Protein AF-A0AAD8M6X1-F1 (afdb_monomer)

Radius of gyration: 19.21 Å; Cα contacts (8 Å, |Δi|>4): 67; chains: 1; bounding box: 65×24×40 Å

pLDDT: mean 76.53, std 17.37, range [31.72, 93.31]

Mean predicted aligned error: 15.76 Å

Sequence (105 aa):
MLPSNPTKHPIGKSSDPENLNSLKHADELMEKGGLASKDRDYAEASDCYSRALEIRDSVVLSGGPGWQVETSRMDSLTASKTAANNDIPGPNSDVQTLVSKFQDA

Secondary structure (DSSP, 8-state):
----------------HHHHHHHHHHHHHHHHHHHHHHTT-HHHHHHHHHHHHHHHHHHHHTTPPP-------PPPS---HHHHHHHS--TT--HHHHHHHHH--

Foldseek 3Di:
DDPPDPPPPPLPAPPDVVLVVLLVQLVVLCVQLVVCVVVVVNVSNVVSNVSSVVSLVVSVVVRHDDDDDDPPDDDDPDDDPPCVVPLDDDPPDDPVRVVVSVVVD

Structure (mmCIF, N/CA/C/O backbone):
data_AF-A0AAD8M6X1-F1
#
_entry.id   AF-A0AAD8M6X1-F1
#
loop_
_atom_site.group_PDB
_atom_site.id
_atom_site.type_symbol
_atom_site.label_atom_id
_atom_site.label_alt_id
_atom_site.label_comp_id
_atom_site.label_asym_id
_atom_site.label_entity_id
_atom_site.label_seq_id
_atom_site.pdbx_PDB_ins_code
_atom_site.Cartn_x
_atom_site.Cartn_y
_atom_site.Cartn_z
_atom_site.occupancy
_atom_site.B_iso_or_equiv
_atom_site.auth_seq_id
_atom_site.auth_comp_id
_atom_site.auth_asym_id
_atom_site.auth_atom_id
_atom_site.pdbx_PDB_model_num
ATOM 1 N N . MET A 1 1 ? -51.802 2.776 -17.998 1.00 35.31 1 MET A N 1
ATOM 2 C CA . MET A 1 1 ? -50.338 2.944 -17.902 1.00 35.31 1 MET A CA 1
ATOM 3 C C . MET A 1 1 ? -49.970 3.152 -16.443 1.00 35.31 1 MET A C 1
ATOM 5 O O . MET A 1 1 ? -50.390 4.150 -15.876 1.00 35.31 1 MET A O 1
ATOM 9 N N . LEU A 1 2 ? -49.261 2.207 -15.828 1.00 36.06 2 LEU A N 1
ATOM 10 C CA . LEU A 1 2 ? -48.684 2.380 -14.492 1.00 36.06 2 LEU A CA 1
ATOM 11 C C . LEU A 1 2 ? -47.240 2.876 -14.664 1.00 36.06 2 LEU A C 1
ATOM 13 O O . LEU A 1 2 ? -46.533 2.313 -15.501 1.00 36.06 2 LEU A O 1
ATOM 17 N N . PRO A 1 3 ? -46.796 3.919 -13.944 1.00 35.19 3 PRO A N 1
ATOM 18 C CA . PRO A 1 3 ? -45.405 4.343 -13.987 1.00 35.19 3 PRO A CA 1
ATOM 19 C C . PRO A 1 3 ? -44.525 3.263 -13.348 1.00 35.19 3 PRO A C 1
ATOM 21 O O . PRO A 1 3 ? -44.751 2.861 -12.206 1.00 35.19 3 PRO A O 1
ATOM 24 N N . SER A 1 4 ? -43.532 2.791 -14.104 1.00 35.66 4 SER A N 1
ATOM 25 C CA . SER A 1 4 ? -42.481 1.890 -13.636 1.00 35.66 4 SER A CA 1
ATOM 26 C C . SER A 1 4 ? -41.705 2.566 -12.508 1.00 35.66 4 SER A C 1
ATOM 28 O O . SER A 1 4 ? -40.826 3.389 -12.743 1.00 35.66 4 SER A O 1
ATOM 30 N N . ASN A 1 5 ? -42.077 2.249 -11.272 1.00 31.72 5 ASN A N 1
ATOM 31 C CA . ASN A 1 5 ? -41.337 2.609 -10.076 1.00 31.72 5 ASN A CA 1
ATOM 32 C C . ASN A 1 5 ? -40.040 1.783 -10.076 1.00 31.72 5 ASN A C 1
ATOM 34 O O . ASN A 1 5 ? -40.140 0.553 -10.018 1.00 31.72 5 ASN A O 1
ATOM 38 N N . PRO A 1 6 ? -38.839 2.382 -10.172 1.00 39.69 6 PRO A N 1
ATOM 39 C CA . PRO A 1 6 ? -37.626 1.627 -9.930 1.00 39.69 6 PRO A CA 1
ATOM 40 C C . PRO A 1 6 ? -37.668 1.243 -8.456 1.00 39.69 6 PRO A C 1
ATOM 42 O O . PRO A 1 6 ? -37.509 2.086 -7.575 1.00 39.69 6 PRO A O 1
ATOM 45 N N . THR A 1 7 ? -37.959 -0.028 -8.188 1.00 36.53 7 THR A N 1
ATOM 46 C CA . THR A 1 7 ? -37.800 -0.647 -6.877 1.00 36.53 7 THR A CA 1
ATOM 47 C C . THR A 1 7 ? -36.449 -0.222 -6.325 1.00 36.53 7 THR A C 1
ATOM 49 O O . THR A 1 7 ? -35.418 -0.751 -6.745 1.00 36.53 7 THR A O 1
ATOM 52 N N . LYS A 1 8 ? -36.457 0.746 -5.396 1.00 42.78 8 LYS A N 1
ATOM 53 C CA . LYS A 1 8 ? -35.372 0.960 -4.446 1.00 42.78 8 LYS A CA 1
ATOM 54 C C . LYS A 1 8 ? -35.183 -0.389 -3.775 1.00 42.78 8 LYS A C 1
ATOM 56 O O . LYS A 1 8 ? -35.932 -0.731 -2.863 1.00 42.78 8 LYS A O 1
ATOM 61 N N . HIS A 1 9 ? -34.227 -1.168 -4.270 1.00 38.22 9 HIS A N 1
ATOM 62 C CA . HIS A 1 9 ? -33.654 -2.224 -3.467 1.00 38.22 9 HIS A CA 1
ATOM 63 C C . HIS A 1 9 ? -33.123 -1.507 -2.229 1.00 38.22 9 HIS A C 1
ATOM 65 O O . HIS A 1 9 ? -32.353 -0.552 -2.380 1.00 38.22 9 HIS A O 1
ATOM 71 N N . PRO A 1 10 ? -33.607 -1.834 -1.022 1.00 41.41 10 PRO A N 1
ATOM 72 C CA . PRO A 1 10 ? -32.974 -1.327 0.174 1.00 41.41 10 PRO A CA 1
ATOM 73 C C . PRO A 1 10 ? -31.544 -1.863 0.138 1.00 41.41 10 PRO A C 1
ATOM 75 O O . PRO A 1 10 ? -31.317 -3.045 0.374 1.00 41.41 10 PRO A O 1
ATOM 78 N N . ILE A 1 11 ? -30.595 -1.002 -0.237 1.00 49.59 11 ILE A N 1
ATOM 79 C CA . ILE A 1 11 ? -29.161 -1.259 -0.132 1.00 49.59 11 ILE A CA 1
ATOM 80 C C . ILE A 1 11 ? -28.882 -1.247 1.370 1.00 49.59 11 ILE A C 1
ATOM 82 O O . ILE A 1 11 ? -28.548 -0.221 1.966 1.00 49.59 11 ILE A O 1
ATOM 86 N N . GLY A 1 12 ? -29.194 -2.367 2.019 1.00 40.97 12 GLY A N 1
ATOM 87 C CA . GLY A 1 12 ? -28.814 -2.617 3.394 1.00 40.97 12 GLY A CA 1
ATOM 88 C C . GLY A 1 12 ? -27.302 -2.678 3.413 1.00 40.97 12 GLY A C 1
ATOM 89 O O . GLY A 1 12 ? -26.735 -3.420 2.630 1.00 40.97 12 GLY A O 1
ATOM 90 N N . LYS A 1 13 ? -26.655 -1.883 4.265 1.00 44.72 13 LYS A N 1
ATOM 91 C CA . LYS A 1 13 ? -25.214 -1.988 4.491 1.00 44.72 13 LYS A CA 1
ATOM 92 C C . LYS A 1 13 ? -24.944 -3.358 5.112 1.00 44.72 13 LYS A C 1
ATOM 94 O O . LYS A 1 13 ? -25.024 -3.497 6.328 1.00 44.72 13 LYS A O 1
ATOM 99 N N . SER A 1 14 ? -24.678 -4.365 4.290 1.00 48.50 14 SER A N 1
ATOM 100 C CA . SER A 1 14 ? -24.134 -5.635 4.759 1.00 48.50 14 SER A CA 1
ATOM 101 C C . SER A 1 14 ? -22.648 -5.388 5.028 1.00 48.50 14 SER A C 1
ATOM 103 O O . SER A 1 14 ? -21.792 -5.412 4.147 1.00 48.50 14 SER A O 1
ATOM 105 N N . SER A 1 15 ? -22.351 -5.018 6.273 1.00 51.97 15 SER A N 1
ATOM 106 C CA . SER A 1 15 ? -21.001 -4.937 6.834 1.00 51.97 15 SER A CA 1
ATOM 107 C C . SER A 1 15 ? -20.528 -6.326 7.272 1.00 51.97 15 SER A C 1
ATOM 109 O O . SER A 1 15 ? -20.067 -6.500 8.401 1.00 51.97 15 SER A O 1
ATOM 111 N N . ASP A 1 16 ? -20.712 -7.326 6.409 1.00 57.50 16 ASP A N 1
ATOM 112 C CA . ASP A 1 16 ? -20.341 -8.704 6.706 1.00 57.50 16 ASP A CA 1
ATOM 113 C C . ASP A 1 16 ? -18.820 -8.877 6.530 1.00 57.50 16 ASP A C 1
ATOM 115 O O . ASP A 1 16 ? -18.266 -8.475 5.501 1.00 57.50 16 ASP A O 1
ATOM 119 N N . PRO A 1 17 ? -18.110 -9.456 7.516 1.00 58.12 17 PRO A N 1
ATOM 120 C CA . PRO A 1 17 ? -16.646 -9.539 7.514 1.00 58.12 17 PRO A CA 1
ATOM 121 C C . PRO A 1 17 ? -16.067 -10.309 6.312 1.00 58.12 17 PRO A C 1
ATOM 123 O O . PRO A 1 17 ? -14.963 -10.004 5.864 1.00 58.12 17 PRO A O 1
ATOM 126 N N . GLU A 1 18 ? -16.828 -11.241 5.736 1.00 61.19 18 GLU A N 1
ATOM 127 C CA . GLU A 1 18 ? -16.460 -11.978 4.515 1.00 61.19 18 GLU A CA 1
ATOM 128 C C . GLU A 1 18 ? -16.405 -11.074 3.270 1.00 61.19 18 GLU A C 1
ATOM 130 O O . GLU A 1 18 ? -15.533 -11.212 2.407 1.00 61.19 18 GLU A O 1
ATOM 135 N N . ASN A 1 19 ? -17.301 -10.086 3.203 1.00 63.34 19 ASN A N 1
ATOM 136 C CA . ASN A 1 19 ? -17.379 -9.136 2.097 1.00 63.34 19 ASN A CA 1
ATOM 137 C C . ASN A 1 19 ? -16.173 -8.176 2.110 1.00 63.34 19 ASN A C 1
ATOM 139 O O . ASN A 1 19 ? -15.610 -7.829 1.073 1.00 63.34 19 ASN A O 1
ATOM 143 N N . LEU A 1 20 ? -15.708 -7.815 3.313 1.00 66.56 20 LEU A N 1
ATOM 144 C CA . LEU A 1 20 ? -14.513 -6.992 3.511 1.00 66.56 20 LEU A CA 1
ATOM 145 C C . LEU A 1 20 ? -13.225 -7.720 3.097 1.00 66.56 20 LEU A C 1
ATOM 147 O O . LEU A 1 20 ? -12.333 -7.107 2.514 1.00 66.56 20 LEU A O 1
ATOM 151 N N . ASN A 1 21 ? -13.126 -9.021 3.377 1.00 76.44 21 ASN A N 1
ATOM 152 C CA . ASN A 1 21 ? -11.999 -9.840 2.923 1.00 76.44 21 ASN A CA 1
ATOM 153 C C . ASN A 1 21 ? -11.979 -9.973 1.395 1.00 76.44 21 ASN A C 1
ATOM 155 O O . ASN A 1 21 ? -10.915 -9.895 0.785 1.00 76.44 21 ASN A O 1
ATOM 159 N N . SER A 1 22 ? -13.153 -10.092 0.774 1.00 79.62 22 SER A N 1
ATOM 160 C CA . SER A 1 22 ? -13.281 -10.144 -0.686 1.00 79.62 22 SER A CA 1
ATOM 161 C C . SER A 1 22 ? -12.828 -8.831 -1.337 1.00 79.62 22 SER A C 1
ATOM 163 O O . SER A 1 22 ? -12.031 -8.843 -2.269 1.00 79.62 22 SER A O 1
ATOM 165 N N . LEU A 1 23 ? -13.230 -7.680 -0.791 1.00 77.31 23 LEU A N 1
ATOM 166 C CA . LEU A 1 23 ? -12.782 -6.369 -1.280 1.00 77.31 23 LEU A CA 1
ATOM 167 C C . LEU A 1 23 ? -11.268 -6.165 -1.175 1.00 77.31 23 LEU A C 1
ATOM 169 O O . LEU A 1 23 ? -10.668 -5.621 -2.098 1.00 77.31 23 LEU A O 1
ATOM 173 N N . LYS A 1 24 ? -10.642 -6.647 -0.095 1.00 80.00 24 LYS A N 1
ATOM 174 C CA . LYS A 1 24 ? -9.177 -6.632 0.029 1.00 80.00 24 LYS A CA 1
ATOM 175 C C . LYS A 1 24 ? -8.510 -7.442 -1.077 1.00 80.00 24 LYS A C 1
ATOM 177 O O . LYS A 1 24 ? -7.544 -6.974 -1.668 1.00 80.00 24 LYS A O 1
ATOM 182 N N . HIS A 1 25 ? -9.062 -8.606 -1.413 1.00 85.69 25 HIS A N 1
ATOM 183 C CA . HIS A 1 25 ? -8.532 -9.411 -2.508 1.00 85.69 25 HIS A CA 1
ATOM 184 C C . HIS A 1 25 ? -8.674 -8.717 -3.874 1.00 85.69 25 HIS A C 1
ATOM 186 O O . HIS A 1 25 ? -7.789 -8.807 -4.722 1.00 85.69 25 HIS A O 1
ATOM 192 N N . ALA A 1 26 ? -9.756 -7.961 -4.083 1.00 83.06 26 ALA A N 1
ATOM 193 C CA . ALA A 1 26 ? -9.900 -7.128 -5.272 1.00 83.06 26 ALA A CA 1
ATOM 194 C C . ALA A 1 26 ? -8.832 -6.024 -5.348 1.00 83.06 26 ALA A C 1
ATOM 196 O O . ALA A 1 26 ? -8.282 -5.780 -6.419 1.00 83.06 26 ALA A O 1
ATOM 197 N N . ASP A 1 27 ? -8.516 -5.370 -4.229 1.00 87.94 27 ASP A N 1
ATOM 198 C CA . ASP A 1 27 ? -7.476 -4.335 -4.175 1.00 87.94 27 ASP A CA 1
ATOM 199 C C . ASP A 1 27 ? -6.085 -4.910 -4.497 1.00 87.94 27 ASP A C 1
ATOM 201 O O . ASP A 1 27 ? -5.346 -4.325 -5.291 1.00 87.94 27 ASP A O 1
ATOM 205 N N . GLU A 1 28 ? -5.770 -6.096 -3.967 1.00 88.25 28 GLU A N 1
ATOM 206 C CA . GLU A 1 28 ? -4.536 -6.841 -4.266 1.00 88.25 28 GLU A CA 1
ATOM 207 C C . GLU A 1 28 ? -4.406 -7.168 -5.761 1.00 88.25 28 GLU A C 1
ATOM 209 O O . GLU A 1 28 ? -3.330 -7.057 -6.353 1.00 88.25 28 GLU A O 1
ATOM 214 N N . LEU A 1 29 ? -5.512 -7.546 -6.401 1.00 89.19 29 LEU A N 1
ATOM 215 C CA . LEU A 1 29 ? -5.542 -7.849 -7.828 1.00 89.19 29 LEU A CA 1
ATOM 216 C C . LEU A 1 29 ? -5.393 -6.587 -8.690 1.00 89.19 29 LEU A C 1
ATOM 218 O O . LEU A 1 29 ? -4.693 -6.624 -9.699 1.00 89.19 29 LEU A O 1
ATOM 222 N N . MET A 1 30 ? -5.952 -5.444 -8.281 1.00 88.50 30 MET A N 1
ATOM 223 C CA . MET A 1 30 ? -5.700 -4.171 -8.973 1.00 88.50 30 MET A CA 1
ATOM 224 C C . MET A 1 30 ? -4.218 -3.785 -8.914 1.00 88.50 30 MET A C 1
ATOM 226 O O . MET A 1 30 ? -3.658 -3.324 -9.908 1.00 88.50 30 MET A O 1
ATOM 230 N N . GLU A 1 31 ? -3.565 -3.986 -7.768 1.00 87.69 31 GLU A N 1
ATOM 231 C CA . GLU A 1 31 ? -2.136 -3.704 -7.621 1.00 87.69 31 GLU A CA 1
ATOM 232 C C . GLU A 1 31 ? -1.285 -4.650 -8.476 1.00 87.69 31 GLU A C 1
ATOM 234 O O . GLU A 1 31 ? -0.403 -4.201 -9.215 1.00 87.69 31 GLU A O 1
ATOM 239 N N . LYS A 1 32 ? -1.600 -5.951 -8.458 1.00 90.44 32 LYS A N 1
ATOM 240 C CA . LYS A 1 32 ? -0.929 -6.947 -9.300 1.00 90.44 32 LYS A CA 1
ATOM 241 C C . LYS A 1 32 ? -1.105 -6.645 -10.791 1.00 90.44 32 LYS A C 1
ATOM 243 O O . LYS A 1 32 ? -0.150 -6.772 -11.556 1.00 90.44 32 LYS A O 1
ATOM 248 N N . GLY A 1 33 ? -2.286 -6.173 -11.192 1.00 88.12 33 GLY A N 1
ATOM 249 C CA . GLY A 1 33 ? -2.547 -5.714 -12.553 1.00 88.12 33 GLY A CA 1
ATOM 250 C C . GLY A 1 33 ? -1.675 -4.523 -12.961 1.00 88.12 33 GLY A C 1
ATOM 251 O O . GLY A 1 33 ? -1.164 -4.485 -14.080 1.00 88.12 33 GLY A O 1
ATOM 252 N N . GLY A 1 34 ? -1.435 -3.582 -12.040 1.00 88.94 34 GLY A N 1
ATOM 253 C CA . GLY A 1 34 ? -0.530 -2.441 -12.241 1.00 88.94 34 GLY A CA 1
ATOM 254 C C . GLY A 1 34 ? 0.915 -2.866 -12.455 1.00 88.94 34 GLY A C 1
ATOM 255 O O . GLY A 1 34 ? 1.578 -2.397 -13.381 1.00 88.94 34 GLY A O 1
ATOM 256 N N . LEU A 1 35 ? 1.384 -3.814 -11.648 1.00 82.88 35 LEU A N 1
ATOM 257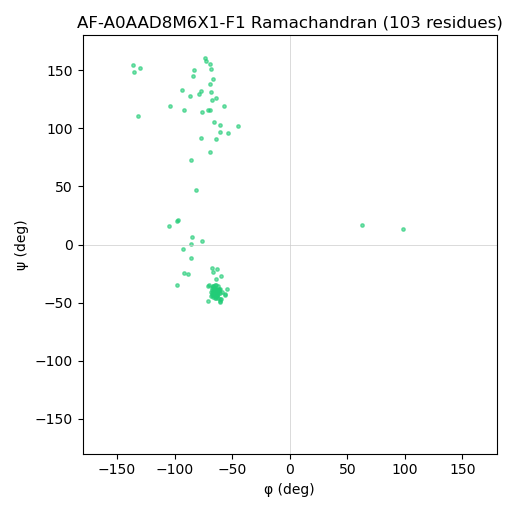 C CA . LEU A 1 35 ? 2.725 -4.382 -11.778 1.00 82.88 35 LEU A CA 1
ATOM 258 C C . LEU A 1 35 ? 2.900 -5.140 -13.100 1.00 82.88 35 LEU A C 1
ATOM 260 O O . LEU A 1 35 ? 3.857 -4.884 -13.825 1.00 82.88 35 LEU A O 1
ATOM 264 N N . ALA A 1 36 ? 1.942 -5.984 -13.477 1.00 88.94 36 ALA A N 1
ATOM 265 C CA . ALA A 1 36 ? 1.998 -6.699 -14.750 1.00 88.94 36 ALA A CA 1
ATOM 266 C C . ALA A 1 36 ? 1.976 -5.739 -15.960 1.00 88.94 36 ALA A C 1
ATOM 268 O O . ALA A 1 36 ? 2.703 -5.936 -16.934 1.00 88.94 36 ALA A O 1
ATOM 269 N N . SER A 1 37 ? 1.234 -4.627 -15.870 1.00 86.31 37 SER A N 1
ATOM 270 C CA . SER A 1 37 ? 1.227 -3.580 -16.902 1.00 86.31 37 SER A CA 1
ATOM 271 C C . SER A 1 37 ? 2.586 -2.877 -17.047 1.00 86.31 37 SER A C 1
ATOM 273 O O . SER A 1 37 ? 3.006 -2.590 -18.173 1.00 86.31 37 SER A O 1
ATOM 275 N N . LYS A 1 38 ? 3.302 -2.627 -15.935 1.00 88.25 38 LYS A N 1
ATOM 276 C CA . LYS A 1 38 ? 4.677 -2.078 -15.945 1.00 88.25 38 LYS A CA 1
ATOM 277 C C . LYS A 1 38 ? 5.666 -3.016 -16.619 1.00 88.25 38 LYS A C 1
ATOM 279 O O . LYS A 1 38 ? 6.484 -2.568 -17.423 1.00 88.25 38 LYS A O 1
ATOM 284 N N . ASP A 1 39 ? 5.555 -4.303 -16.314 1.00 89.38 39 ASP A N 1
ATOM 285 C CA . ASP A 1 39 ? 6.431 -5.350 -16.843 1.00 89.38 39 ASP A CA 1
ATOM 286 C C . ASP A 1 39 ? 6.093 -5.723 -18.296 1.00 89.38 39 ASP A C 1
ATOM 288 O O . ASP A 1 39 ? 6.746 -6.574 -18.901 1.00 89.38 39 ASP A O 1
ATOM 292 N N . ARG A 1 40 ? 5.115 -5.024 -18.896 1.00 89.31 40 ARG A N 1
ATOM 293 C CA . ARG A 1 40 ? 4.579 -5.245 -20.248 1.00 89.31 40 ARG A CA 1
ATOM 294 C C . ARG A 1 40 ? 3.929 -6.615 -20.425 1.00 89.31 40 ARG A C 1
ATOM 296 O O . ARG A 1 40 ? 3.675 -7.031 -21.557 1.00 89.31 40 ARG A O 1
ATOM 303 N N . ASP A 1 41 ? 3.611 -7.282 -19.322 1.00 90.50 41 ASP 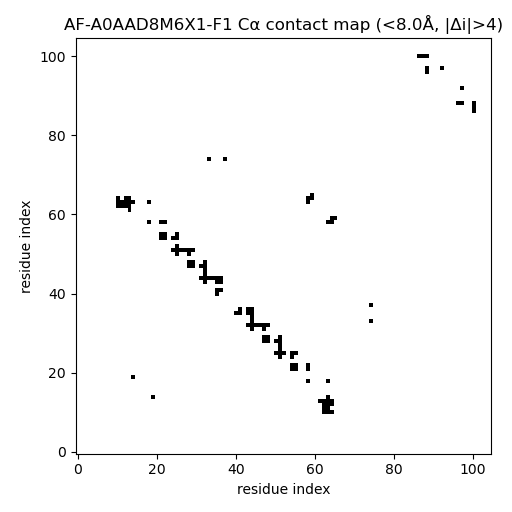A N 1
ATOM 304 C CA . ASP A 1 41 ? 2.782 -8.475 -19.304 1.00 90.50 41 ASP A CA 1
ATOM 305 C C . ASP A 1 41 ? 1.305 -8.068 -19.238 1.00 90.50 41 ASP A C 1
ATOM 307 O O . ASP A 1 41 ? 0.619 -8.140 -18.217 1.00 90.50 41 ASP A O 1
ATOM 311 N N . TYR A 1 42 ? 0.811 -7.563 -20.368 1.00 88.06 42 TYR A N 1
ATOM 312 C CA . TYR A 1 42 ? -0.551 -7.042 -20.461 1.00 88.06 42 TYR A CA 1
ATOM 313 C C . TYR A 1 42 ? -1.625 -8.132 -20.327 1.00 88.06 42 TYR A C 1
ATOM 315 O O . TYR A 1 42 ? -2.769 -7.816 -20.001 1.00 88.06 42 TYR A O 1
ATOM 323 N N . ALA A 1 43 ? -1.274 -9.402 -20.563 1.00 89.75 43 ALA A N 1
ATOM 324 C CA . ALA A 1 43 ? -2.194 -10.524 -20.409 1.00 89.75 43 ALA A CA 1
ATOM 325 C C . ALA A 1 43 ? -2.487 -10.786 -18.925 1.00 89.75 43 ALA A C 1
ATOM 327 O O . ALA A 1 43 ? -3.654 -10.825 -18.533 1.00 89.75 43 ALA A O 1
ATOM 328 N N . GLU A 1 44 ? -1.442 -10.859 -18.094 1.00 86.38 44 GLU A N 1
ATOM 329 C CA . GLU A 1 44 ? -1.584 -10.995 -16.640 1.00 86.38 44 GLU A CA 1
ATOM 330 C C . GLU A 1 44 ? -2.211 -9.735 -16.021 1.00 86.38 44 GLU A C 1
ATOM 332 O O . GLU A 1 44 ? -3.043 -9.826 -15.115 1.00 86.38 44 GLU A O 1
ATOM 337 N N . ALA A 1 45 ? -1.886 -8.552 -16.559 1.00 88.31 45 ALA A N 1
ATOM 338 C CA . ALA A 1 45 ? -2.490 -7.297 -16.124 1.00 88.31 45 ALA A CA 1
ATOM 339 C C . ALA A 1 45 ? -4.008 -7.290 -16.340 1.00 88.31 45 ALA A C 1
ATOM 341 O O . ALA A 1 45 ? -4.773 -6.967 -15.430 1.00 88.31 45 ALA A O 1
ATOM 342 N N . SER A 1 46 ? -4.445 -7.684 -17.541 1.00 88.62 46 SER A N 1
ATOM 343 C CA . SER A 1 46 ? -5.858 -7.736 -17.916 1.00 88.62 46 SER A CA 1
ATOM 344 C C . SER A 1 46 ? -6.649 -8.743 -17.076 1.00 88.62 46 SER A C 1
ATOM 346 O O . SER A 1 46 ? -7.786 -8.451 -16.704 1.00 88.62 46 SER A O 1
ATOM 348 N N . ASP A 1 47 ? -6.072 -9.906 -16.759 1.00 90.62 47 ASP A N 1
ATOM 349 C CA . ASP A 1 47 ? -6.710 -10.918 -15.902 1.00 90.62 47 ASP A CA 1
ATOM 350 C C . ASP A 1 47 ? -6.847 -10.421 -14.453 1.00 90.62 47 ASP A C 1
ATOM 352 O O . ASP A 1 47 ? -7.919 -10.523 -13.853 1.00 90.62 47 ASP A O 1
ATOM 356 N N . CYS A 1 48 ? -5.800 -9.789 -13.911 1.00 86.81 48 CYS A N 1
ATOM 357 C CA . CYS A 1 48 ? -5.823 -9.243 -12.555 1.00 86.81 48 CYS A CA 1
ATOM 358 C C . CYS A 1 48 ? -6.846 -8.103 -12.409 1.00 86.81 48 CYS A C 1
ATOM 360 O O . CYS A 1 48 ? -7.645 -8.107 -11.472 1.00 86.81 48 CYS A O 1
ATOM 362 N N . TYR A 1 49 ? -6.903 -7.173 -13.366 1.00 88.94 49 TYR A N 1
ATOM 363 C CA . TYR A 1 49 ? -7.912 -6.111 -13.348 1.00 88.94 49 TYR A CA 1
ATOM 364 C C . TYR A 1 49 ? -9.345 -6.639 -13.516 1.00 88.94 49 TYR A C 1
ATOM 366 O O . TYR A 1 49 ? -10.246 -6.165 -12.825 1.00 88.94 49 TYR A O 1
ATOM 374 N N . SER A 1 50 ? -9.568 -7.635 -14.383 1.00 86.31 50 SER A N 1
ATOM 375 C CA . SER A 1 50 ? -10.903 -8.224 -14.595 1.00 86.31 50 SER A CA 1
ATOM 376 C C . SER A 1 50 ? -11.421 -8.909 -13.328 1.00 86.31 50 SER A C 1
ATOM 378 O O . SER A 1 50 ? -12.539 -8.630 -12.898 1.00 86.31 50 SER A O 1
ATOM 380 N N . ARG A 1 51 ? -10.583 -9.711 -12.654 1.00 86.81 51 ARG A N 1
ATOM 381 C CA . ARG A 1 51 ? -10.961 -10.369 -11.390 1.00 86.81 51 ARG A CA 1
ATOM 382 C C . ARG A 1 51 ? -11.226 -9.381 -10.256 1.00 86.81 51 ARG A C 1
ATOM 384 O O . ARG A 1 51 ? -12.138 -9.592 -9.461 1.00 86.81 51 ARG A O 1
ATOM 391 N N . ALA A 1 52 ? -10.465 -8.292 -10.173 1.00 86.25 52 ALA A N 1
ATOM 392 C CA . ALA A 1 52 ? -10.708 -7.264 -9.166 1.00 86.25 52 ALA A CA 1
ATOM 393 C C . ALA A 1 52 ? -12.073 -6.575 -9.333 1.00 86.25 52 ALA A C 1
ATOM 395 O O . ALA A 1 52 ? -12.765 -6.311 -8.347 1.00 86.25 52 ALA A O 1
ATOM 396 N N . LEU A 1 53 ? -12.468 -6.286 -10.577 1.00 83.25 53 LEU A N 1
ATOM 397 C CA . LEU A 1 53 ? -13.766 -5.682 -10.879 1.00 83.25 53 LEU A CA 1
ATOM 398 C C . LEU A 1 53 ? -14.916 -6.654 -10.598 1.00 83.25 53 LEU A C 1
ATOM 400 O O . LEU A 1 53 ? -15.863 -6.272 -9.917 1.00 83.25 53 LEU A O 1
ATOM 404 N N . GLU A 1 54 ? -14.795 -7.919 -11.008 1.00 86.88 54 GLU A N 1
ATOM 405 C CA . GLU A 1 54 ? -15.792 -8.963 -10.724 1.00 86.88 54 GLU A CA 1
ATOM 406 C C . GLU A 1 54 ? -16.059 -9.129 -9.220 1.00 86.88 54 GLU A C 1
ATOM 408 O O . GLU A 1 54 ? -17.211 -9.242 -8.796 1.00 86.88 54 GLU A O 1
ATOM 413 N N . ILE A 1 55 ? -15.010 -9.105 -8.390 1.00 83.69 55 ILE A N 1
ATOM 414 C CA . ILE A 1 55 ? -15.152 -9.216 -6.933 1.00 83.69 55 ILE A CA 1
ATOM 415 C C . ILE A 1 55 ? -15.875 -7.993 -6.356 1.00 83.69 55 ILE A C 1
ATOM 417 O O . ILE A 1 55 ? -16.772 -8.146 -5.527 1.00 83.69 55 ILE A O 1
ATOM 421 N N . ARG A 1 56 ? -15.531 -6.780 -6.802 1.00 80.75 56 ARG A N 1
ATOM 422 C CA . ARG A 1 56 ? -16.201 -5.546 -6.357 1.00 80.75 56 ARG A CA 1
ATOM 423 C C . ARG A 1 56 ? -17.664 -5.495 -6.803 1.00 80.75 56 ARG A C 1
ATOM 425 O O . ARG A 1 56 ? -18.521 -5.105 -6.011 1.00 80.75 56 ARG A O 1
ATOM 432 N N . ASP A 1 57 ? -17.972 -5.950 -8.012 1.00 79.69 57 ASP A N 1
ATOM 433 C CA . ASP A 1 57 ? -19.349 -6.031 -8.506 1.00 79.69 57 ASP A CA 1
ATOM 434 C C . ASP A 1 57 ? -20.156 -7.089 -7.736 1.00 79.69 57 ASP A C 1
ATOM 436 O O . ASP A 1 57 ? -21.312 -6.851 -7.381 1.00 79.69 57 ASP A O 1
ATOM 440 N N . SER A 1 58 ? -19.531 -8.217 -7.377 1.00 74.69 58 SER A N 1
ATOM 441 C CA . SER A 1 58 ? -20.116 -9.250 -6.509 1.00 74.69 58 SER A CA 1
ATOM 442 C C . SER A 1 58 ? -20.422 -8.729 -5.095 1.00 74.69 58 SER A C 1
A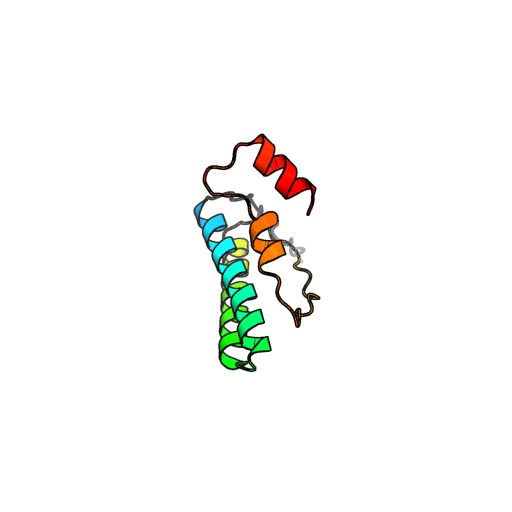TOM 444 O O . SER A 1 58 ? -21.485 -9.014 -4.534 1.00 74.69 58 SER A O 1
ATOM 446 N N . VAL A 1 59 ? -19.542 -7.892 -4.534 1.00 72.50 59 VAL A N 1
ATOM 447 C CA . VAL A 1 59 ? -19.741 -7.202 -3.244 1.00 72.50 59 VAL A CA 1
ATOM 448 C C . VAL A 1 59 ? -20.952 -6.265 -3.289 1.00 72.50 59 VAL A C 1
ATOM 450 O O . VAL A 1 59 ? -21.758 -6.236 -2.359 1.00 72.50 59 VAL A O 1
ATOM 453 N N . VAL A 1 60 ? -21.124 -5.515 -4.379 1.00 67.19 60 VAL A N 1
ATOM 454 C CA . VAL A 1 60 ? -22.284 -4.628 -4.563 1.00 67.19 60 VAL A CA 1
ATOM 455 C C . VAL A 1 60 ? -23.572 -5.440 -4.744 1.00 67.19 60 VAL A C 1
ATOM 457 O O . VAL A 1 60 ? -24.596 -5.104 -4.146 1.00 67.19 60 VAL A O 1
ATOM 460 N N . LEU A 1 61 ? -23.525 -6.545 -5.499 1.00 65.75 61 LEU A N 1
ATOM 461 C CA . LEU A 1 61 ? -24.667 -7.447 -5.701 1.00 65.75 61 LEU A CA 1
ATOM 462 C C . LEU A 1 61 ? -25.114 -8.138 -4.399 1.00 65.75 61 LEU A C 1
ATOM 464 O O . LEU A 1 61 ? -26.297 -8.435 -4.233 1.00 65.75 61 LEU A O 1
ATOM 468 N N . SER A 1 62 ? -24.178 -8.366 -3.471 1.00 67.19 62 SER A N 1
ATOM 469 C CA . SER A 1 62 ? -24.415 -8.939 -2.136 1.00 67.19 62 SER A CA 1
ATOM 470 C C . SER A 1 62 ? -24.819 -7.909 -1.069 1.00 67.19 62 SER A C 1
ATOM 472 O O . SER A 1 62 ? -25.107 -8.286 0.065 1.00 67.19 62 SER A O 1
ATOM 474 N N . GLY A 1 63 ? -24.923 -6.621 -1.424 1.00 62.03 63 GLY A N 1
ATOM 475 C CA . GLY A 1 63 ? -25.402 -5.555 -0.534 1.00 62.03 63 GLY A CA 1
ATOM 476 C C . GLY A 1 63 ? -24.304 -4.726 0.146 1.00 62.03 63 GLY A C 1
ATOM 477 O O . GLY A 1 63 ? -24.580 -3.977 1.082 1.00 62.03 63 GLY A O 1
ATOM 478 N N . GLY A 1 64 ? -23.051 -4.819 -0.296 1.00 64.12 64 GLY A N 1
ATOM 479 C CA . GLY A 1 64 ? -21.981 -3.921 0.140 1.00 64.12 64 GLY A CA 1
ATOM 480 C C . GLY A 1 64 ? -22.163 -2.486 -0.389 1.00 64.12 64 GLY A C 1
ATOM 481 O O . GLY A 1 64 ? -22.826 -2.267 -1.407 1.00 64.12 64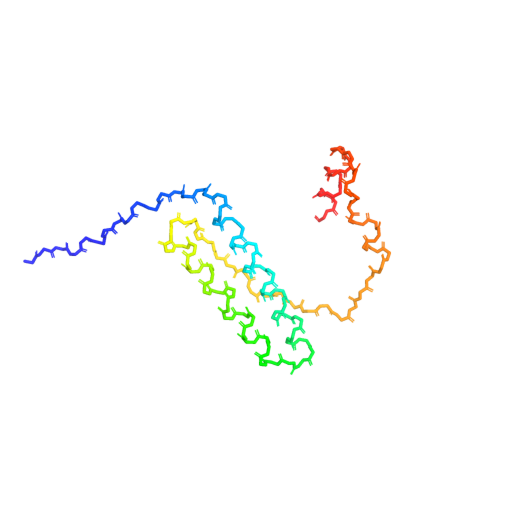 GLY A O 1
ATOM 482 N N . PRO A 1 65 ? -21.597 -1.467 0.283 1.00 63.59 65 PRO A N 1
ATOM 483 C CA . PRO A 1 65 ? -21.602 -0.107 -0.245 1.00 63.59 65 PRO A CA 1
ATOM 484 C C . PRO A 1 65 ? -20.702 -0.020 -1.487 1.00 63.59 65 PRO A C 1
ATOM 486 O O . PRO A 1 65 ? -19.558 -0.453 -1.446 1.00 63.59 65 PRO A O 1
ATOM 489 N N . GLY A 1 66 ? -21.199 0.562 -2.580 1.00 63.66 66 GLY A N 1
ATOM 490 C CA . GLY A 1 66 ? -20.377 0.893 -3.747 1.00 63.66 66 GLY A CA 1
ATOM 491 C C . GLY A 1 66 ? -19.669 2.238 -3.571 1.00 63.66 66 GLY A C 1
ATOM 492 O O . GLY A 1 66 ? -20.236 3.169 -2.995 1.00 63.66 66 GLY A O 1
ATOM 493 N N . TRP A 1 67 ? -18.450 2.365 -4.091 1.00 69.25 67 TRP A N 1
ATOM 494 C CA . TRP A 1 67 ? -17.726 3.635 -4.189 1.00 69.25 67 TRP A CA 1
ATOM 495 C C . TRP A 1 67 ? -17.082 3.782 -5.565 1.00 69.25 67 TRP A C 1
ATOM 497 O O . TRP A 1 67 ? -16.690 2.804 -6.200 1.00 69.25 67 TRP A O 1
ATOM 507 N N . GLN A 1 68 ? -16.983 5.025 -6.025 1.00 73.00 68 GLN A N 1
ATOM 508 C CA . GLN A 1 68 ? -16.300 5.361 -7.267 1.00 73.00 68 GLN A CA 1
ATOM 509 C C . GLN A 1 68 ? -14.785 5.326 -7.029 1.00 73.00 68 GLN A C 1
ATOM 511 O O . GLN A 1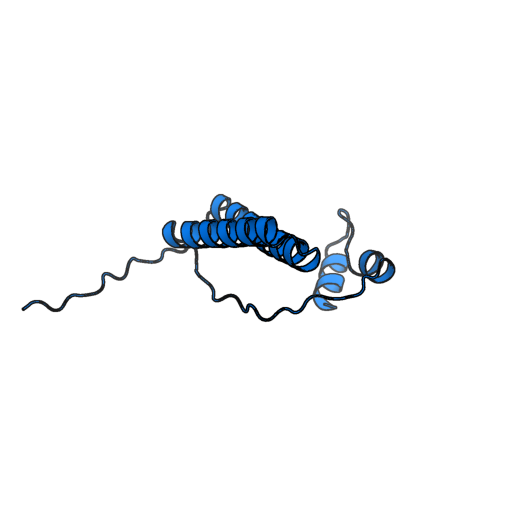 68 ? -14.304 5.855 -6.029 1.00 73.00 68 GLN A O 1
ATOM 516 N N . VAL A 1 69 ? -14.047 4.656 -7.914 1.00 73.44 69 VAL A N 1
ATOM 517 C CA . VAL A 1 69 ? -12.593 4.493 -7.802 1.00 73.44 69 VAL A CA 1
ATOM 518 C C . VAL A 1 69 ? -11.913 5.423 -8.799 1.00 73.44 69 VAL A C 1
ATOM 520 O O . VAL A 1 69 ? -12.107 5.282 -10.004 1.00 73.44 69 VAL A O 1
ATOM 523 N N . GLU A 1 70 ? -11.095 6.353 -8.310 1.00 77.75 70 GLU A N 1
ATOM 524 C CA . GLU A 1 70 ? -10.254 7.209 -9.150 1.00 77.75 70 GLU A CA 1
ATOM 525 C C . GLU A 1 70 ? -9.108 6.398 -9.780 1.00 77.75 70 GLU A C 1
ATOM 527 O O . GLU A 1 70 ? -8.220 5.896 -9.090 1.00 77.75 70 GLU A O 1
ATOM 532 N N . THR A 1 71 ? -9.096 6.286 -11.110 1.00 74.75 71 THR A N 1
ATOM 533 C CA . THR A 1 71 ? -8.175 5.410 -11.862 1.00 74.75 71 THR A CA 1
ATOM 534 C C . THR A 1 71 ? -6.937 6.115 -12.437 1.00 74.75 71 THR A C 1
ATOM 536 O O . THR A 1 71 ? -6.311 5.604 -13.359 1.00 74.75 71 THR A O 1
ATOM 539 N N . SER A 1 72 ? -6.543 7.283 -11.922 1.00 76.56 72 SER A N 1
ATOM 540 C CA . SER A 1 72 ? -5.495 8.130 -12.536 1.00 76.56 72 SER A CA 1
ATOM 541 C C . SER A 1 72 ? -4.089 7.970 -11.935 1.00 76.56 72 SER A C 1
ATOM 543 O O . SER A 1 72 ? -3.261 8.877 -12.041 1.00 76.56 72 SER A O 1
ATOM 545 N N . ARG A 1 73 ? -3.794 6.851 -11.264 1.00 81.50 73 ARG A N 1
ATOM 546 C CA . ARG A 1 73 ? -2.476 6.626 -10.648 1.00 81.50 73 ARG A CA 1
ATOM 547 C C . ARG A 1 73 ? -1.457 6.258 -11.726 1.00 81.50 73 ARG A C 1
ATOM 549 O O . ARG A 1 73 ? -1.564 5.209 -12.349 1.00 81.50 73 ARG A O 1
ATOM 556 N N . MET A 1 74 ? -0.476 7.134 -11.936 1.00 84.75 74 MET A N 1
ATOM 557 C CA . MET A 1 74 ? 0.707 6.817 -12.728 1.00 84.75 74 MET A CA 1
ATOM 558 C C . MET A 1 74 ? 1.733 6.078 -11.880 1.00 84.75 74 MET A C 1
ATOM 560 O O . MET A 1 74 ? 1.863 6.267 -10.672 1.00 84.75 74 MET A O 1
ATOM 564 N N . ASP A 1 75 ? 2.485 5.250 -12.565 1.00 84.62 75 ASP A N 1
ATOM 565 C CA . ASP A 1 75 ? 3.398 4.298 -11.992 1.00 84.62 75 ASP A CA 1
ATOM 566 C C . ASP A 1 75 ? 4.786 4.904 -11.721 1.00 84.62 75 ASP A C 1
ATOM 568 O O . ASP A 1 75 ? 5.393 5.500 -12.610 1.00 84.62 75 ASP A O 1
ATOM 572 N N . SER A 1 76 ? 5.300 4.761 -10.489 1.00 83.75 76 SER A N 1
ATOM 573 C CA . SER A 1 76 ? 6.646 5.248 -10.131 1.00 83.75 76 SER A CA 1
ATOM 574 C C . SER A 1 76 ? 7.741 4.475 -10.874 1.00 83.75 76 SER A C 1
ATOM 576 O O . SER A 1 76 ? 7.660 3.255 -11.017 1.00 83.75 76 SER A O 1
ATOM 578 N N . LEU A 1 77 ? 8.798 5.185 -11.283 1.00 90.69 77 LEU A N 1
ATOM 579 C CA . LEU A 1 77 ? 10.003 4.623 -11.911 1.00 90.69 77 LEU A CA 1
ATOM 580 C C . LEU A 1 77 ? 11.120 4.305 -10.900 1.00 90.69 77 LEU A C 1
ATOM 582 O O . LEU A 1 77 ? 12.179 3.810 -11.283 1.00 90.69 77 LEU A O 1
ATOM 586 N N . THR A 1 78 ? 10.921 4.626 -9.619 1.00 88.31 78 THR A N 1
ATOM 587 C CA . THR A 1 78 ? 11.923 4.468 -8.555 1.00 88.31 78 THR A CA 1
ATOM 588 C C . THR A 1 78 ? 11.314 3.873 -7.282 1.00 88.31 78 THR A C 1
ATOM 590 O O . THR A 1 78 ? 10.118 4.019 -7.019 1.00 88.31 78 THR A O 1
ATOM 593 N N . ALA A 1 79 ? 12.155 3.207 -6.481 1.00 86.88 79 ALA A N 1
ATOM 594 C CA . ALA A 1 79 ? 11.804 2.610 -5.190 1.00 86.88 79 ALA A CA 1
ATOM 595 C C . ALA A 1 79 ? 12.806 3.028 -4.097 1.00 86.88 79 ALA A C 1
ATOM 597 O O . ALA A 1 79 ? 13.978 3.275 -4.388 1.00 86.88 79 ALA A O 1
ATOM 598 N N . SER A 1 80 ? 12.365 3.083 -2.833 1.00 91.12 80 SER A N 1
ATOM 599 C CA . SER A 1 80 ? 13.194 3.503 -1.692 1.00 91.12 80 SER A CA 1
ATOM 600 C C . SER A 1 80 ? 13.086 2.534 -0.513 1.00 91.12 80 SER A C 1
ATOM 602 O O . SER A 1 80 ? 12.071 2.478 0.180 1.00 91.12 80 SER A O 1
ATOM 604 N N . LYS A 1 81 ? 14.172 1.796 -0.243 1.00 89.62 81 LYS A N 1
ATOM 605 C CA . LYS A 1 81 ? 14.278 0.894 0.919 1.00 89.62 81 LYS A CA 1
ATOM 606 C C . LYS A 1 81 ? 14.291 1.659 2.243 1.00 89.62 81 LYS A C 1
ATOM 608 O O . LYS A 1 81 ? 13.737 1.193 3.232 1.00 89.62 81 LYS A O 1
ATOM 613 N N 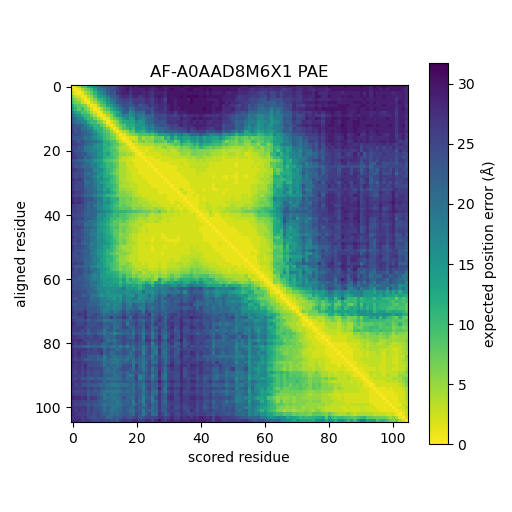. THR A 1 82 ? 14.929 2.827 2.264 1.00 91.62 82 THR A N 1
ATOM 614 C CA . THR A 1 82 ? 15.002 3.667 3.464 1.00 91.62 82 THR A CA 1
ATOM 615 C C . THR A 1 82 ? 13.629 4.217 3.836 1.00 91.62 82 THR A C 1
ATOM 617 O O . THR A 1 82 ? 13.289 4.190 5.011 1.00 91.62 82 THR A O 1
ATOM 620 N N . ALA A 1 83 ? 12.834 4.648 2.847 1.00 86.94 83 ALA A N 1
ATOM 621 C CA . ALA A 1 83 ? 11.451 5.066 3.080 1.00 86.94 83 ALA A CA 1
ATOM 622 C C . ALA A 1 83 ? 10.630 3.899 3.646 1.00 86.94 83 ALA A C 1
ATOM 624 O O . ALA A 1 83 ? 10.078 4.010 4.729 1.00 86.94 83 ALA A O 1
ATOM 625 N N . ALA A 1 84 ? 10.692 2.717 3.022 1.00 89.00 84 ALA A N 1
ATOM 626 C CA . ALA A 1 84 ? 9.984 1.536 3.523 1.00 89.00 84 ALA A CA 1
ATOM 627 C C . ALA A 1 84 ? 10.352 1.163 4.976 1.00 89.00 84 ALA A C 1
ATOM 629 O O . ALA A 1 84 ? 9.468 0.885 5.780 1.00 89.00 84 ALA A O 1
ATOM 630 N N . ASN A 1 85 ? 11.641 1.199 5.336 1.00 89.56 85 ASN A N 1
ATOM 631 C CA . ASN A 1 85 ? 12.099 0.896 6.698 1.00 89.56 85 ASN A CA 1
ATOM 632 C C . ASN A 1 85 ? 11.640 1.924 7.747 1.00 89.56 85 ASN A C 1
ATOM 634 O O . ASN A 1 85 ? 11.609 1.601 8.933 1.00 89.56 85 ASN A O 1
ATOM 638 N N . ASN A 1 86 ? 11.345 3.155 7.327 1.00 87.88 86 ASN A N 1
ATOM 639 C CA . ASN A 1 86 ? 10.956 4.239 8.220 1.00 87.88 86 ASN A CA 1
ATOM 640 C C . ASN A 1 86 ? 9.437 4.424 8.280 1.00 87.88 86 ASN A C 1
ATOM 642 O O . ASN A 1 86 ? 8.926 4.766 9.344 1.00 87.88 86 ASN A O 1
ATOM 646 N N . ASP A 1 87 ? 8.727 4.203 7.178 1.00 88.50 87 ASP A N 1
ATOM 647 C CA . ASP A 1 87 ? 7.313 4.557 7.027 1.00 88.50 87 ASP A CA 1
ATOM 648 C C . ASP A 1 87 ? 6.386 3.396 7.416 1.00 88.50 87 ASP A C 1
ATOM 650 O O . ASP A 1 87 ? 5.254 3.619 7.839 1.00 88.50 87 ASP A O 1
ATOM 654 N N . ILE A 1 88 ? 6.875 2.151 7.349 1.00 90.38 88 ILE A N 1
ATOM 655 C CA . ILE A 1 88 ? 6.091 0.959 7.687 1.00 90.38 88 ILE A CA 1
ATOM 656 C C . ILE A 1 88 ? 6.298 0.605 9.170 1.00 90.38 88 ILE A C 1
ATOM 658 O O . ILE A 1 88 ? 7.413 0.250 9.564 1.00 90.38 88 ILE A O 1
ATOM 662 N N . PRO A 1 89 ? 5.254 0.672 10.021 1.00 89.31 89 PRO A N 1
ATOM 663 C CA . PRO A 1 89 ? 5.363 0.260 11.415 1.00 89.31 89 PRO A CA 1
ATOM 664 C C . PRO A 1 89 ? 5.546 -1.257 11.542 1.00 89.31 89 PRO A C 1
ATOM 666 O O . PRO A 1 89 ? 5.068 -2.043 10.724 1.00 89.31 89 PRO A O 1
ATOM 669 N N . GLY A 1 90 ? 6.229 -1.677 12.606 1.00 89.75 90 GLY A N 1
ATOM 670 C CA . GLY A 1 90 ? 6.414 -3.091 12.909 1.00 89.75 90 GLY A CA 1
ATOM 671 C C . GLY A 1 90 ? 5.132 -3.740 13.449 1.00 89.75 90 GLY A C 1
ATOM 672 O O . GLY A 1 90 ? 4.265 -3.054 13.990 1.00 89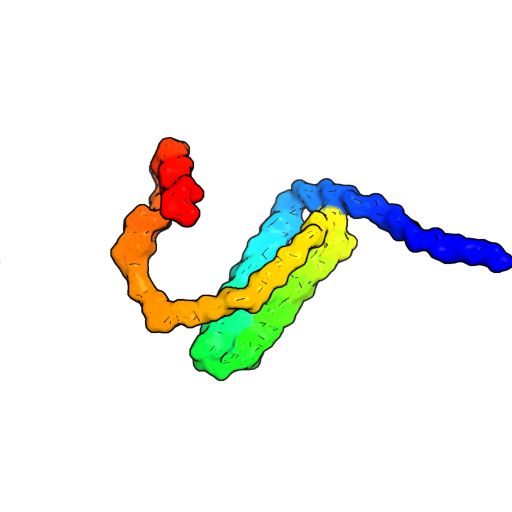.75 90 GLY A O 1
ATOM 673 N N . PRO A 1 91 ? 5.021 -5.079 13.395 1.00 86.81 91 PRO A N 1
ATOM 674 C CA . PRO A 1 91 ? 3.833 -5.799 13.867 1.00 86.81 91 PRO A CA 1
ATOM 675 C C . PRO A 1 91 ? 3.580 -5.644 15.375 1.00 86.81 91 PRO A C 1
ATOM 677 O O . PRO A 1 91 ? 2.457 -5.821 15.831 1.00 86.81 91 PRO A O 1
ATOM 680 N N . ASN A 1 92 ? 4.619 -5.294 16.139 1.00 91.62 92 ASN A N 1
ATOM 681 C CA . ASN A 1 92 ? 4.557 -5.088 17.586 1.00 91.62 92 ASN A CA 1
ATOM 682 C C . ASN A 1 92 ? 4.598 -3.598 17.975 1.00 91.62 92 ASN A C 1
ATOM 684 O O . ASN A 1 92 ? 4.917 -3.286 19.118 1.00 91.62 92 ASN A O 1
ATOM 688 N N . SER A 1 93 ? 4.351 -2.679 17.033 1.00 91.06 93 SER A N 1
ATOM 689 C CA . SER A 1 93 ? 4.319 -1.242 17.313 1.00 91.06 93 SER A CA 1
ATOM 690 C C . SER A 1 93 ? 3.113 -0.858 18.169 1.00 91.06 93 SER A C 1
ATOM 692 O O . SER A 1 93 ? 1.988 -1.305 17.957 1.00 91.06 93 SER A O 1
ATOM 694 N N . ASP A 1 94 ? 3.362 0.014 19.130 1.00 93.31 94 ASP A N 1
ATOM 695 C CA . ASP A 1 94 ? 2.396 0.534 20.077 1.00 93.31 94 ASP A CA 1
ATOM 696 C C . ASP A 1 94 ? 1.435 1.528 19.404 1.00 93.31 94 ASP A C 1
ATOM 698 O O . ASP A 1 94 ? 1.737 2.139 18.376 1.00 93.31 94 ASP A O 1
ATOM 702 N N . VAL A 1 95 ? 0.258 1.722 20.010 1.00 92.00 95 VAL A N 1
ATOM 703 C CA . VAL A 1 95 ? -0.8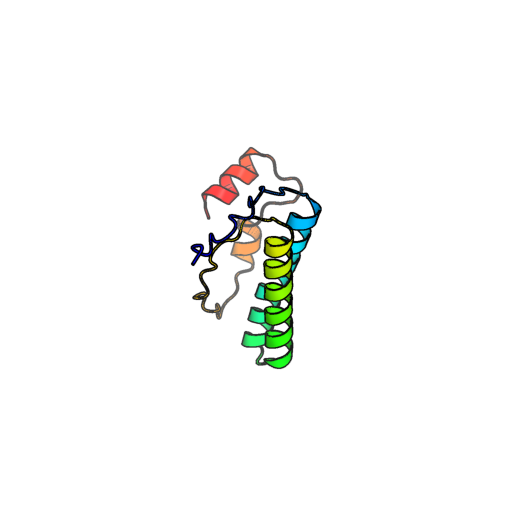23 2.556 19.449 1.00 92.00 95 VAL A CA 1
ATOM 704 C C . VAL A 1 95 ? -0.341 3.972 19.120 1.00 92.00 95 VAL A C 1
ATOM 706 O O . VAL A 1 95 ? -0.704 4.516 18.082 1.00 92.00 95 VAL A O 1
ATOM 709 N N . GLN A 1 96 ? 0.518 4.557 19.957 1.00 92.56 96 GLN A N 1
ATOM 710 C CA . GLN A 1 96 ? 1.069 5.891 19.716 1.00 92.56 96 GLN A CA 1
ATOM 711 C C . GLN A 1 96 ? 1.960 5.936 18.463 1.00 92.56 96 GLN A C 1
ATOM 713 O O . GLN A 1 96 ? 1.891 6.891 17.690 1.00 92.56 96 GLN A O 1
ATOM 718 N N . THR A 1 97 ? 2.752 4.888 18.227 1.00 88.12 97 THR A N 1
ATOM 719 C CA . THR A 1 97 ? 3.593 4.753 17.034 1.00 88.12 97 THR A CA 1
ATOM 720 C C . THR A 1 97 ? 2.748 4.571 15.779 1.00 88.12 97 THR A C 1
ATOM 722 O O . THR A 1 97 ? 3.030 5.211 14.771 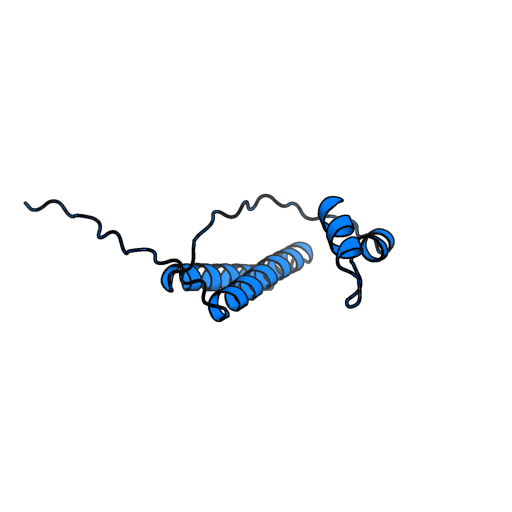1.00 88.12 97 THR A O 1
ATOM 725 N N . LEU A 1 98 ? 1.685 3.761 15.839 1.00 90.69 98 LEU A N 1
ATOM 726 C CA . LEU A 1 98 ? 0.755 3.583 14.718 1.00 90.69 98 LEU A CA 1
ATOM 727 C C . LEU A 1 98 ? 0.056 4.897 14.358 1.00 90.69 98 LEU A C 1
ATOM 729 O O . LEU A 1 98 ? 0.022 5.273 13.192 1.00 90.69 98 LEU A O 1
ATOM 733 N N . VAL A 1 99 ? -0.447 5.630 15.354 1.00 92.62 99 VAL A N 1
ATOM 734 C CA . VAL A 1 99 ? -1.114 6.919 15.120 1.00 92.62 99 VAL A CA 1
ATOM 735 C C . VAL A 1 99 ? -0.164 7.919 14.466 1.00 92.62 99 VAL A C 1
ATOM 737 O O . VAL A 1 99 ? -0.540 8.520 13.466 1.00 92.62 99 VAL A O 1
ATOM 740 N N . SER A 1 100 ? 1.067 8.052 14.970 1.00 89.81 100 SER A N 1
ATOM 741 C CA . SER A 1 100 ? 2.060 8.949 14.363 1.00 89.81 100 SER A CA 1
ATOM 742 C C . SER A 1 100 ? 2.346 8.561 12.908 1.00 89.81 100 SER A C 1
ATOM 744 O O . SER A 1 100 ? 2.285 9.405 12.025 1.00 89.81 100 SER A O 1
ATOM 746 N N . LYS A 1 101 ? 2.575 7.272 12.630 1.00 87.94 101 LYS A N 1
ATOM 747 C CA . LYS A 1 101 ? 2.931 6.793 11.283 1.00 87.94 101 LYS A CA 1
ATOM 748 C C . LYS A 1 101 ? 1.829 6.999 10.242 1.00 87.94 101 LYS A C 1
ATOM 750 O O . LYS A 1 101 ? 2.141 7.273 9.093 1.00 87.94 101 LYS A O 1
ATOM 755 N N . PHE A 1 102 ? 0.560 6.880 10.627 1.00 90.50 102 PHE A N 1
ATOM 756 C CA . PHE A 1 102 ? -0.575 7.060 9.712 1.00 90.50 102 PHE A CA 1
ATOM 757 C C . PHE A 1 102 ? -1.021 8.525 9.568 1.00 90.50 102 PHE A C 1
ATOM 759 O O . PHE A 1 102 ? -1.832 8.824 8.696 1.00 90.50 102 PHE A O 1
ATOM 766 N N . GLN A 1 103 ? -0.526 9.428 10.420 1.00 88.94 103 GLN A N 1
ATOM 767 C CA . GLN A 1 103 ? -0.767 10.873 10.318 1.00 88.94 103 GLN A CA 1
ATOM 768 C C . GLN A 1 103 ? 0.265 11.587 9.442 1.00 88.94 103 GLN A C 1
ATOM 770 O O . GLN A 1 103 ? -0.052 12.628 8.873 1.00 88.94 103 GLN A O 1
ATOM 775 N N . ASP A 1 104 ? 1.468 11.024 9.324 1.00 71.56 104 ASP A N 1
ATOM 776 C CA . ASP A 1 104 ? 2.576 11.587 8.544 1.00 71.56 104 ASP A CA 1
ATOM 777 C C . ASP A 1 104 ? 2.521 11.213 7.038 1.00 71.56 104 ASP A C 1
ATOM 779 O O . ASP A 1 104 ? 3.470 11.501 6.306 1.00 71.56 104 ASP A O 1
ATOM 783 N N . ALA A 1 105 ? 1.436 10.562 6.586 1.00 55.97 105 ALA A N 1
ATOM 784 C CA . ALA A 1 105 ? 1.243 10.018 5.232 1.00 55.97 105 ALA A CA 1
ATOM 785 C C . ALA A 1 105 ? 0.510 10.965 4.264 1.00 55.97 105 ALA A C 1
ATOM 787 O O . ALA A 1 105 ? -0.445 11.652 4.694 1.00 55.97 105 ALA A O 1
#

Organism: NCBI:txid360622

Solvent-accessible surface area (backbone atoms only — not comparable to full-atom values): 6465 Å² total; per-residue (Å²): 138,82,83,84,72,80,76,77,70,82,76,50,77,51,84,46,71,68,54,55,54,44,46,51,52,17,53,53,24,42,52,51,12,52,53,25,47,73,74,66,38,52,68,61,11,53,52,24,41,51,53,18,50,52,42,48,53,49,34,42,76,71,24,32,83,81,78,90,78,87,84,83,80,78,82,79,94,74,86,57,70,68,55,52,70,70,62,53,80,59,98,83,58,51,71,70,58,52,53,53,50,69,66,77,107

InterPro domains:
  IPR000823 Plant peroxidase [PTHR31388] (52-104)
  IPR002016 Haem peroxidase [PF00141] (53-104)
  IPR002016 Haem peroxidase [PS50873] (1-105)
  IPR010255 Haem peroxidase superfamily [SSF48113] (56-104)

Nearest PDB structures (foldseek):
  1vh6-assembly1_B  TM=8.774E-01  e=3.115E+00  Bacillus subtilis
  2yxh-assembly1_B  TM=4.958E-01  e=7.081E+00  Thermotoga maritima MSB8